Protein AF-A0A7S3PTL3-F1 (afdb_monomer_lite)

pLDDT: mean 74.77, std 21.53, range [25.55, 96.62]

Radius of gyration: 17.25 Å; chains: 1; bounding box: 45×34×38 Å

Foldseek 3Di:
DDPPQDDDDDDDDDDDDWDQDQDPSRDTDTPPPDDVLVVLVVVQVCCVVPVDDDDDDDDPLQDQCVSVQVSCVDPPNVVRHHDPAQDDDDDPVCLVVQVPDDDPPPDDRSSCRSVVRD

Sequence (118 aa):
VDQDIIKFQKAQVGFAKEEIIETMNGCICCNVRGDISKVVERLIERRKESHFTNIIIETTGLADPGPVAETFFASPVADTCTLDGIITVVDAKYFLTHLREKKSEGTVNETFEQIAFA

InterPro domains:
  IPR003495 CobW/HypB/UreG, nucleotide-binding domain [PF02492] (2-118)
  IPR027417 P-loop containing nucleoside triphosphate hydrolase [G3DSA:3.40.50.300] (1-118)
  IPR027417 P-loop containing nucleoside triphosphate hydrolase [SSF52540] (15-101)
  IPR051316 Zinc-regulated GTPase metalloprotein activator [PTHR13748] (1-118)

Organism: NCBI:txid215587

Secondary structure (DSSP, 8-state):
--GGG-----------SS-EEE-TTS-EEE---S-HHHHHHHHHHHTTTS-------PPPTT--HHHHHHHTTSTTGGGT-----------TTTHHHHHT--PPTTPPPHHHHHHHT-

Structure (mmCIF, N/CA/C/O backbone):
data_AF-A0A7S3PTL3-F1
#
_entry.id   AF-A0A7S3PTL3-F1
#
loop_
_atom_site.group_PDB
_atom_site.id
_atom_site.type_symbol
_atom_site.label_atom_id
_atom_site.label_alt_id
_atom_site.label_comp_id
_atom_site.label_asym_id
_atom_site.label_entity_id
_atom_site.label_seq_id
_atom_site.pdbx_PDB_ins_code
_atom_site.Cartn_x
_atom_site.Cartn_y
_atom_site.Cartn_z
_atom_site.occupancy
_atom_site.B_iso_or_equiv
_atom_site.auth_seq_id
_atom_site.auth_comp_id
_atom_site.auth_asym_id
_atom_site.auth_atom_id
_atom_site.pdbx_PDB_model_num
ATOM 1 N N . VAL A 1 1 ? -17.924 5.873 -16.445 1.00 37.19 1 VAL A N 1
ATOM 2 C CA . VAL A 1 1 ? -17.337 6.200 -15.128 1.00 37.19 1 VAL A CA 1
ATOM 3 C C . VAL A 1 1 ? -18.121 7.388 -14.624 1.00 37.19 1 VAL A C 1
ATOM 5 O O . VAL A 1 1 ? -18.075 8.426 -15.274 1.00 37.19 1 VAL A O 1
ATOM 8 N N . ASP A 1 2 ? -18.980 7.162 -13.635 1.00 30.09 2 ASP A N 1
ATOM 9 C CA . ASP A 1 2 ? -20.034 8.105 -13.250 1.00 30.09 2 ASP A CA 1
ATOM 10 C C . ASP A 1 2 ? -19.449 9.392 -12.655 1.00 30.09 2 ASP A C 1
ATOM 12 O O . ASP A 1 2 ? -18.524 9.342 -11.844 1.00 30.09 2 ASP A O 1
ATOM 16 N N . GLN A 1 3 ? -19.959 10.545 -13.093 1.00 29.25 3 GLN A N 1
ATOM 17 C CA . GLN A 1 3 ? -19.419 11.877 -12.775 1.00 29.25 3 GLN A CA 1
ATOM 18 C C . GLN A 1 3 ? -19.937 12.462 -11.447 1.00 29.25 3 GLN A C 1
ATOM 20 O O . GLN A 1 3 ? -19.677 13.624 -11.143 1.00 29.25 3 GLN A O 1
ATOM 25 N N . ASP A 1 4 ? -20.608 11.666 -10.617 1.00 36.62 4 ASP A N 1
ATOM 26 C CA . ASP A 1 4 ? -21.253 12.142 -9.385 1.00 36.62 4 ASP A CA 1
ATOM 27 C C . ASP A 1 4 ? -20.329 12.215 -8.149 1.00 36.62 4 ASP A C 1
ATOM 29 O O . ASP A 1 4 ? -20.768 12.597 -7.066 1.00 36.62 4 ASP A O 1
ATOM 33 N N . ILE A 1 5 ? -19.037 11.892 -8.282 1.00 38.09 5 ILE A N 1
ATOM 34 C CA . ILE A 1 5 ? -18.147 11.659 -7.127 1.00 38.09 5 ILE A CA 1
ATOM 35 C C . ILE A 1 5 ? -17.587 12.944 -6.479 1.00 38.09 5 ILE A C 1
ATOM 37 O O . ILE A 1 5 ? -17.095 12.884 -5.355 1.00 38.09 5 ILE A O 1
ATOM 41 N N . ILE A 1 6 ? -17.652 14.129 -7.101 1.00 30.86 6 ILE A N 1
ATOM 42 C CA . ILE A 1 6 ? -16.970 15.315 -6.537 1.00 30.86 6 ILE A CA 1
ATOM 43 C C . ILE A 1 6 ? -17.825 16.585 -6.650 1.00 30.86 6 ILE A C 1
ATOM 45 O O . ILE A 1 6 ? -17.824 17.260 -7.678 1.00 30.86 6 ILE A O 1
ATOM 49 N N . LYS A 1 7 ? -18.505 16.974 -5.560 1.00 25.55 7 LYS A N 1
ATOM 50 C CA . LYS A 1 7 ? -19.077 18.324 -5.390 1.00 25.55 7 LYS A CA 1
ATOM 51 C C . LYS A 1 7 ? -18.223 19.140 -4.417 1.00 25.55 7 LYS A C 1
ATOM 53 O O . LYS A 1 7 ? -18.089 18.794 -3.254 1.00 25.55 7 LYS A O 1
ATOM 58 N N . PHE A 1 8 ? -17.658 20.243 -4.907 1.00 32.06 8 PHE A N 1
ATOM 59 C CA . PHE A 1 8 ? -16.857 21.196 -4.134 1.00 32.06 8 PHE A CA 1
ATOM 60 C C . PHE A 1 8 ? -17.732 22.208 -3.384 1.00 32.06 8 PHE A C 1
ATOM 62 O O . PHE A 1 8 ? -18.494 22.940 -4.010 1.00 32.06 8 PHE A O 1
ATOM 69 N N . GLN A 1 9 ? -17.515 22.350 -2.077 1.00 26.05 9 GLN A N 1
ATOM 70 C CA . GLN A 1 9 ? -17.622 23.618 -1.335 1.00 26.05 9 GLN A CA 1
ATOM 71 C C . GLN A 1 9 ? -16.724 23.556 -0.088 1.00 26.05 9 GLN A C 1
ATOM 73 O O . GLN A 1 9 ? -16.102 22.529 0.100 1.00 26.05 9 GLN A O 1
ATOM 78 N N . LYS A 1 10 ? -16.518 24.668 0.643 1.00 32.81 10 LYS A N 1
ATOM 79 C CA . LYS A 1 10 ? -15.416 24.928 1.609 1.00 32.81 10 LYS A CA 1
ATOM 80 C C . LYS A 1 10 ? -15.712 24.516 3.064 1.00 32.81 10 LYS A C 1
ATOM 82 O O . LYS A 1 10 ? -16.799 24.795 3.553 1.00 32.81 10 LYS A O 1
ATOM 87 N N . ALA A 1 11 ? -14.678 24.075 3.794 1.00 33.25 11 ALA A N 1
ATOM 88 C CA . ALA A 1 11 ? -14.645 24.041 5.258 1.00 33.25 11 ALA A CA 1
ATOM 89 C C . ALA A 1 11 ? -13.224 24.346 5.771 1.00 33.25 11 ALA A C 1
ATOM 91 O O . ALA A 1 11 ? -12.246 23.769 5.302 1.00 33.25 11 ALA A O 1
ATOM 92 N N . GLN A 1 12 ? -13.132 25.292 6.711 1.00 38.31 12 GLN A N 1
ATOM 93 C CA . GLN A 1 12 ? -11.962 25.587 7.54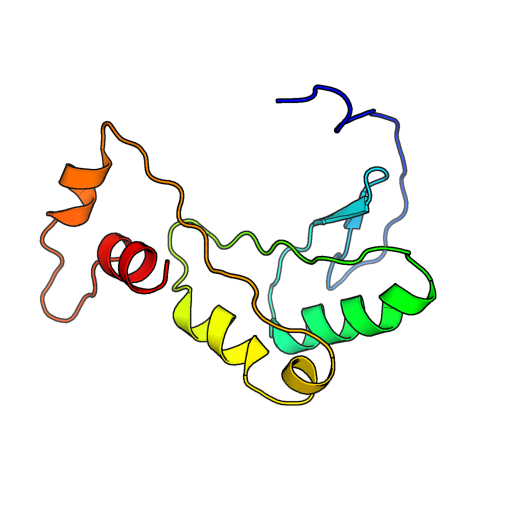5 1.00 38.31 12 GLN A CA 1
ATOM 94 C C . GLN A 1 12 ? -12.219 25.019 8.940 1.00 38.31 12 GLN A C 1
ATOM 96 O O . GLN A 1 12 ? -13.215 25.425 9.525 1.00 38.31 12 GLN A O 1
ATOM 101 N N . VAL A 1 13 ? -11.298 24.227 9.495 1.00 36.94 13 VAL A N 1
ATOM 102 C CA . VAL A 1 13 ? -10.974 24.141 10.936 1.00 36.94 13 VAL A CA 1
ATOM 103 C C . VAL A 1 13 ? -9.561 23.547 11.034 1.00 36.94 13 VAL A C 1
ATOM 105 O O . VAL A 1 13 ? -9.250 22.612 10.305 1.00 36.94 13 VAL A O 1
ATOM 108 N N . GLY A 1 14 ? -8.699 24.095 11.893 1.00 36.06 14 GLY A N 1
ATOM 109 C CA . GLY A 1 14 ? -7.358 23.560 12.158 1.00 36.06 14 GLY A CA 1
ATOM 110 C C . GLY A 1 14 ? -7.214 23.034 13.583 1.00 36.06 14 GLY A C 1
ATOM 111 O O . GLY A 1 14 ? -7.946 23.499 14.443 1.00 36.06 14 GLY A O 1
ATOM 112 N N . PHE A 1 15 ? -6.258 22.122 13.806 1.00 32.88 15 PHE A N 1
ATOM 113 C CA . PHE A 1 15 ? -5.412 21.950 15.004 1.00 32.88 15 PHE A CA 1
ATOM 114 C C . PHE A 1 15 ? -4.253 20.991 14.651 1.00 32.88 15 PHE A C 1
ATOM 116 O O . PHE A 1 15 ? -4.443 19.991 13.967 1.00 32.88 15 PHE A O 1
ATOM 123 N N . ALA A 1 16 ? -3.035 21.322 15.088 1.00 39.88 16 ALA A N 1
ATOM 124 C CA . ALA A 1 16 ? -1.783 20.725 14.625 1.00 39.88 16 ALA A CA 1
ATOM 125 C C . ALA A 1 16 ? -1.294 19.534 15.479 1.00 39.88 16 ALA A C 1
ATOM 127 O O . ALA A 1 16 ? -1.096 19.696 16.682 1.00 39.88 16 ALA A O 1
ATOM 128 N N . LYS A 1 17 ? -1.004 18.390 14.831 1.00 39.31 17 LYS A N 1
ATOM 129 C CA . LYS A 1 17 ? 0.305 17.675 14.832 1.00 39.31 17 LYS A CA 1
ATOM 130 C C . LYS A 1 17 ? 0.291 16.382 14.000 1.00 39.31 17 LYS A C 1
ATOM 132 O O . LYS A 1 17 ? 1.348 15.962 13.550 1.00 39.31 17 LYS A O 1
ATOM 137 N N . GLU A 1 18 ? -0.882 15.822 13.729 1.00 51.72 18 GLU A N 1
ATOM 138 C CA . GLU A 1 18 ? -1.117 14.739 12.766 1.00 51.72 18 GLU A CA 1
ATOM 139 C C . GLU A 1 18 ? -2.433 15.080 12.057 1.00 51.72 18 GLU A C 1
ATOM 141 O O . GLU A 1 18 ? -3.520 14.798 12.556 1.00 51.72 18 GLU A O 1
ATOM 146 N N . GLU A 1 19 ? -2.339 15.842 10.966 1.00 48.94 19 GLU A N 1
ATOM 147 C CA . GLU A 1 19 ? -3.496 16.385 10.250 1.00 48.94 19 GLU A CA 1
ATOM 148 C C . GLU A 1 19 ? -4.251 15.255 9.541 1.00 48.94 19 GLU A C 1
ATOM 150 O O . GLU A 1 19 ? -3.919 14.871 8.425 1.00 48.94 19 GLU A O 1
ATOM 155 N N . ILE A 1 20 ? -5.269 14.704 10.200 1.00 51.66 20 ILE A N 1
ATOM 156 C CA . ILE A 1 20 ? -6.370 14.010 9.533 1.00 51.66 20 ILE A CA 1
ATOM 157 C C . ILE A 1 20 ? -7.334 15.102 9.069 1.00 51.66 20 ILE A C 1
ATOM 159 O O . ILE A 1 20 ? -8.163 15.585 9.841 1.00 51.66 20 ILE A O 1
ATOM 163 N N . ILE A 1 21 ? -7.182 15.540 7.819 1.00 54.69 21 ILE A N 1
ATOM 164 C CA . ILE A 1 21 ? -8.080 16.529 7.224 1.00 54.69 21 ILE A CA 1
ATOM 165 C C . ILE A 1 21 ? -9.246 15.767 6.615 1.00 54.69 21 ILE A C 1
ATOM 167 O O . ILE A 1 21 ? -9.114 15.121 5.575 1.00 54.69 21 ILE A O 1
ATOM 171 N N . GLU A 1 22 ? -10.393 15.844 7.279 1.00 53.84 22 GLU A N 1
ATOM 172 C CA . GLU A 1 22 ? -11.651 15.401 6.701 1.00 53.84 22 GLU A CA 1
ATOM 173 C C . GLU A 1 22 ? -12.106 16.439 5.678 1.00 53.84 22 GLU A C 1
ATOM 175 O O . GLU A 1 22 ? -12.416 17.589 5.996 1.00 53.84 22 GLU A O 1
ATOM 180 N N . THR A 1 23 ? -12.087 16.041 4.415 1.00 52.50 23 THR A N 1
ATOM 181 C CA . THR A 1 23 ? -12.651 16.847 3.338 1.00 52.50 23 THR A CA 1
ATOM 182 C C . THR A 1 23 ? -14.154 16.582 3.267 1.00 52.50 23 THR A C 1
ATOM 184 O O . THR A 1 23 ? -14.613 15.487 3.586 1.00 52.50 23 THR A O 1
ATOM 187 N N . MET A 1 24 ? -14.951 17.553 2.812 1.00 45.03 24 MET A N 1
ATOM 188 C CA . MET A 1 24 ? -16.422 17.415 2.742 1.00 45.03 24 MET A CA 1
ATOM 189 C C . MET A 1 24 ? -16.924 16.299 1.809 1.00 45.03 24 MET A C 1
ATOM 191 O O . MET A 1 24 ? -18.127 16.078 1.722 1.00 45.03 24 MET A O 1
ATOM 195 N N . ASN A 1 25 ? -16.018 15.580 1.144 1.00 45.44 25 ASN A N 1
ATOM 196 C CA . ASN A 1 25 ? -16.326 14.473 0.245 1.00 45.44 25 ASN A CA 1
ATOM 197 C C . ASN A 1 25 ? -16.112 13.101 0.908 1.00 45.44 25 ASN A C 1
ATOM 199 O O . ASN A 1 25 ? -16.093 12.089 0.217 1.00 45.44 25 ASN A O 1
ATOM 203 N N . GLY A 1 26 ? -15.893 13.055 2.227 1.00 49.59 26 GLY A N 1
ATOM 204 C CA . GLY A 1 26 ? -15.620 11.811 2.952 1.00 49.59 26 GLY A CA 1
ATOM 205 C C . GLY A 1 26 ? -14.199 11.271 2.763 1.00 49.59 26 GLY A C 1
ATOM 206 O O . GLY A 1 26 ? -13.875 10.218 3.303 1.00 49.59 26 GLY A O 1
ATOM 207 N N . CYS A 1 27 ? -13.330 11.985 2.036 1.00 49.88 27 CYS A N 1
ATOM 208 C CA . CYS A 1 27 ? -11.918 11.635 1.933 1.00 49.88 27 CYS A CA 1
ATOM 209 C C . CYS A 1 27 ? -11.146 12.221 3.114 1.00 49.88 27 CYS A C 1
ATOM 211 O O . CYS A 1 27 ? -11.257 13.417 3.412 1.00 49.88 27 CYS A O 1
ATOM 213 N N . ILE A 1 28 ? -10.321 11.383 3.733 1.00 60.81 28 ILE A N 1
ATOM 214 C CA . ILE A 1 28 ? -9.358 11.787 4.748 1.00 60.81 28 ILE A CA 1
ATOM 215 C C . ILE A 1 28 ? -7.982 11.822 4.096 1.00 60.81 28 ILE A C 1
ATOM 217 O O . ILE A 1 28 ? -7.441 10.787 3.718 1.00 60.81 28 ILE A O 1
ATOM 221 N N . CYS A 1 29 ? -7.421 13.022 3.963 1.00 53.78 29 CYS A N 1
ATOM 222 C CA . CYS A 1 29 ? -6.033 13.188 3.557 1.00 53.78 29 CYS A CA 1
ATOM 223 C C . CYS A 1 29 ? -5.209 13.411 4.822 1.00 53.78 29 CYS A C 1
ATOM 225 O O . CYS A 1 29 ? -5.440 14.380 5.550 1.00 53.78 29 CYS A O 1
ATOM 227 N N . CYS A 1 30 ? -4.286 12.496 5.106 1.00 54.09 30 CYS A N 1
ATOM 228 C CA . CYS A 1 30 ? -3.321 12.671 6.178 1.00 54.09 30 CYS A CA 1
ATOM 229 C C . CYS A 1 30 ? -1.909 12.448 5.650 1.00 54.09 30 CYS A C 1
ATOM 231 O O . CYS A 1 30 ? -1.638 11.494 4.926 1.00 54.09 30 CYS A O 1
ATOM 233 N N . ASN A 1 31 ? -0.996 13.351 6.006 1.00 54.12 31 ASN A N 1
ATOM 234 C CA . ASN A 1 31 ? 0.421 13.103 5.800 1.00 54.12 31 ASN A CA 1
ATOM 235 C C . ASN A 1 31 ? 0.869 12.164 6.920 1.00 54.12 31 ASN A C 1
ATOM 237 O O . ASN A 1 31 ? 1.094 12.606 8.051 1.00 54.12 31 ASN A O 1
ATOM 241 N N . VAL A 1 32 ? 0.917 10.865 6.627 1.00 54.97 32 VAL A N 1
ATOM 242 C CA . VAL A 1 32 ? 1.311 9.841 7.598 1.00 54.97 32 VAL A CA 1
ATOM 243 C C . VAL A 1 32 ? 2.815 9.959 7.854 1.00 54.97 32 VAL A C 1
ATOM 245 O O . VAL A 1 32 ? 3.639 9.261 7.276 1.00 54.97 32 VAL A O 1
ATOM 248 N N . ARG A 1 33 ? 3.195 10.878 8.744 1.00 51.75 33 ARG A N 1
ATOM 249 C CA . ARG A 1 33 ? 4.488 10.850 9.435 1.00 51.75 33 ARG A CA 1
ATOM 250 C C . ARG A 1 33 ? 4.318 10.033 10.713 1.00 51.75 33 ARG A C 1
ATOM 252 O O . ARG A 1 33 ? 4.237 10.602 11.797 1.00 51.75 33 ARG A O 1
ATOM 259 N N . GLY A 1 34 ? 4.199 8.714 10.592 1.00 61.16 34 GLY A N 1
ATOM 260 C CA . GLY A 1 34 ? 3.962 7.850 11.748 1.00 61.16 34 GLY A CA 1
ATOM 261 C C . GLY A 1 34 ? 3.595 6.415 11.387 1.00 61.16 34 GLY A C 1
ATOM 262 O O . GLY A 1 34 ? 3.636 6.020 10.229 1.00 61.16 34 GLY A O 1
ATOM 263 N N . ASP A 1 35 ? 3.248 5.648 12.414 1.00 76.50 35 ASP A N 1
ATOM 264 C CA . ASP A 1 35 ? 2.811 4.256 12.315 1.00 76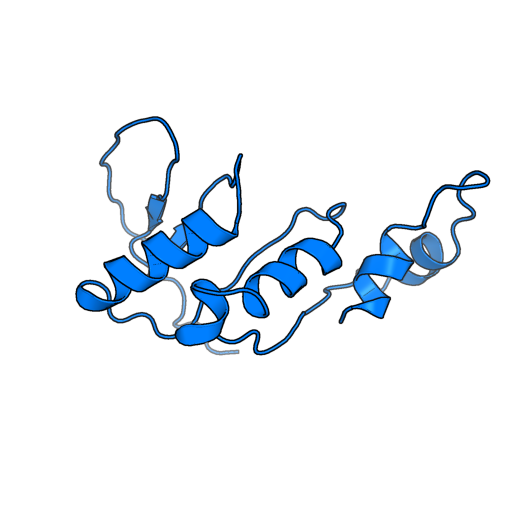.50 35 ASP A CA 1
ATOM 265 C C . ASP A 1 35 ? 1.400 4.186 11.709 1.00 76.50 35 ASP A C 1
ATOM 267 O O . ASP A 1 35 ? 0.436 4.697 12.292 1.00 76.50 35 ASP A O 1
ATOM 271 N N . ILE A 1 36 ? 1.290 3.578 10.527 1.00 80.62 36 ILE A N 1
ATOM 272 C CA . ILE A 1 36 ? 0.033 3.410 9.790 1.00 80.62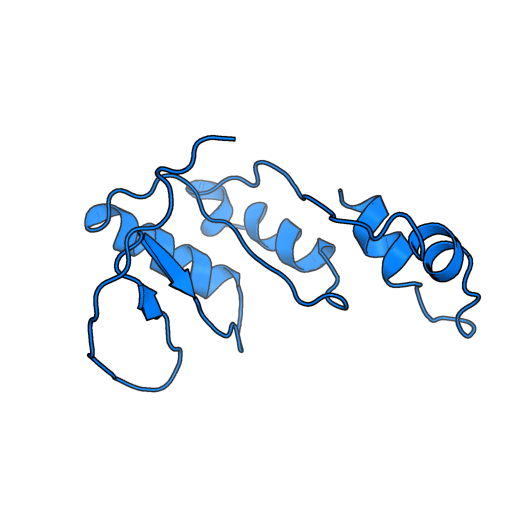 36 ILE A CA 1
ATOM 273 C C . ILE A 1 36 ? -1.026 2.676 10.626 1.00 80.62 36 ILE A C 1
ATOM 275 O O . ILE A 1 36 ? -2.202 3.034 10.548 1.00 80.62 36 ILE A O 1
ATOM 279 N N . SER A 1 37 ? -0.618 1.762 11.514 1.00 84.50 37 SER A N 1
ATOM 280 C CA . SER A 1 37 ? -1.517 1.030 12.417 1.00 84.50 37 SER A CA 1
ATOM 281 C C . SER A 1 37 ? -2.340 1.995 13.266 1.00 84.50 37 SER A C 1
ATOM 283 O O . SER A 1 37 ? -3.566 1.933 13.288 1.00 84.50 37 SER A O 1
ATOM 285 N N . LYS A 1 38 ? -1.683 3.000 13.858 1.00 83.50 38 LYS A N 1
ATOM 286 C CA . LYS A 1 38 ? -2.339 4.017 14.699 1.00 83.50 38 LYS A CA 1
ATOM 287 C C . LYS A 1 38 ? -3.283 4.914 13.911 1.00 83.50 38 LYS A C 1
ATOM 289 O O . LYS A 1 38 ? -4.257 5.436 14.450 1.00 83.50 38 LYS A O 1
ATOM 294 N N . VAL A 1 39 ? -2.975 5.177 12.642 1.00 81.88 39 VAL A N 1
ATOM 295 C CA . VAL A 1 39 ? -3.869 5.948 11.771 1.00 81.88 39 VAL A CA 1
ATOM 296 C C . VAL A 1 39 ? -5.127 5.138 11.490 1.00 81.88 39 VAL A C 1
ATOM 298 O O . VAL A 1 39 ? -6.225 5.651 11.697 1.00 81.88 39 VAL A O 1
ATOM 301 N N . VAL A 1 40 ? -4.973 3.876 11.091 1.00 85.00 40 VAL A N 1
ATOM 302 C CA . VAL A 1 40 ? -6.091 2.974 10.797 1.00 85.00 40 VAL A CA 1
ATOM 303 C C . VAL A 1 40 ? -6.961 2.749 12.038 1.00 85.00 40 VAL A C 1
ATOM 305 O O . VAL A 1 40 ? -8.177 2.891 11.946 1.00 85.00 40 VAL A O 1
ATOM 308 N N . GLU A 1 41 ? -6.367 2.521 13.211 1.00 86.19 41 GLU A N 1
ATOM 309 C CA . GLU A 1 41 ? -7.087 2.415 14.490 1.00 86.19 41 GLU A CA 1
ATOM 310 C C . GLU A 1 41 ? -7.958 3.646 14.771 1.00 86.19 41 GLU A C 1
ATOM 312 O O . GLU A 1 41 ? -9.155 3.521 15.033 1.00 86.19 41 GLU A O 1
ATOM 317 N N . ARG A 1 42 ? -7.401 4.855 14.627 1.00 83.00 42 ARG A N 1
ATOM 318 C CA . ARG A 1 42 ? -8.160 6.102 14.821 1.00 83.00 42 ARG A CA 1
ATOM 319 C C . ARG A 1 42 ? -9.280 6.274 13.803 1.00 83.00 42 ARG A C 1
ATOM 321 O O . ARG A 1 42 ? -10.339 6.800 14.141 1.00 83.00 42 ARG A O 1
ATOM 328 N N . LEU A 1 43 ? -9.075 5.844 12.558 1.00 82.38 43 LEU A N 1
ATOM 329 C CA . LEU A 1 43 ? -10.138 5.836 11.555 1.00 82.38 43 LEU A CA 1
ATOM 330 C C . LEU A 1 43 ? -11.263 4.880 11.977 1.00 82.38 43 LEU A C 1
ATOM 332 O O . LEU A 1 43 ? -12.430 5.270 11.963 1.00 82.38 43 LEU A O 1
ATOM 336 N N . ILE A 1 44 ? -10.924 3.669 12.421 1.00 83.94 44 ILE A N 1
ATOM 337 C CA . ILE A 1 44 ? -11.890 2.667 12.893 1.00 83.94 44 ILE A CA 1
ATOM 338 C C . ILE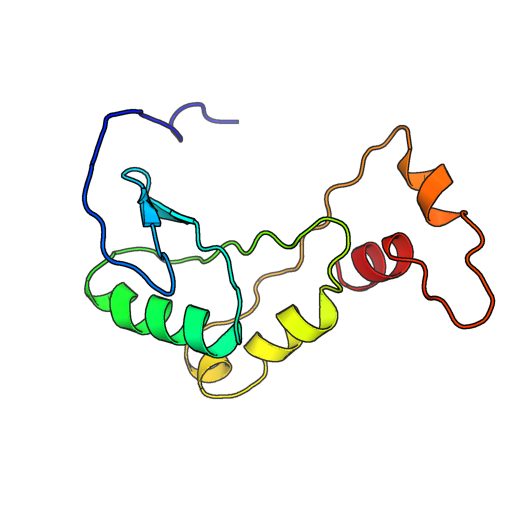 A 1 44 ? -12.699 3.188 14.087 1.00 83.94 44 ILE A C 1
ATOM 340 O O . ILE A 1 44 ? -13.916 3.005 14.123 1.00 83.94 44 ILE A O 1
ATOM 344 N N . GLU A 1 45 ? -12.068 3.880 15.037 1.00 84.06 45 GLU A N 1
ATOM 345 C CA . GLU A 1 45 ? -12.772 4.515 16.158 1.00 84.06 45 GLU A CA 1
ATOM 346 C C . GLU A 1 45 ? -13.789 5.557 15.675 1.00 84.06 45 GLU A C 1
ATOM 348 O O . GLU A 1 45 ? -14.945 5.548 16.112 1.00 84.06 45 GLU A O 1
ATOM 353 N N . ARG A 1 46 ? -13.386 6.402 14.717 1.00 78.38 46 ARG A N 1
ATOM 354 C CA . ARG A 1 46 ? -14.241 7.442 14.127 1.00 78.38 46 ARG A CA 1
ATOM 355 C C . ARG A 1 46 ? -15.364 6.889 13.260 1.00 78.38 46 ARG A C 1
ATOM 357 O O . ARG A 1 46 ? -16.381 7.560 13.128 1.00 78.38 46 ARG A O 1
ATOM 364 N N . ARG A 1 47 ? -15.253 5.660 12.744 1.00 77.62 47 ARG A N 1
ATOM 365 C CA . ARG A 1 47 ? -16.310 4.991 11.958 1.00 77.62 47 ARG A CA 1
ATOM 366 C C . ARG A 1 47 ? -17.666 4.937 12.680 1.00 77.62 47 ARG A C 1
ATOM 368 O O . ARG A 1 47 ? -18.712 4.827 12.047 1.00 77.62 47 ARG A O 1
ATOM 375 N N . LYS A 1 48 ? -17.673 5.005 14.017 1.00 74.00 48 LYS A N 1
ATOM 376 C CA . LYS A 1 48 ? -18.909 5.093 14.816 1.00 74.00 48 LYS A CA 1
ATOM 377 C C . LYS A 1 48 ? -19.679 6.399 14.580 1.00 74.00 48 LYS A C 1
ATOM 379 O O . LYS A 1 48 ? -20.893 6.421 14.751 1.00 74.00 48 LYS A O 1
ATOM 384 N N . GLU A 1 49 ? -18.973 7.458 14.201 1.00 74.44 49 GLU A N 1
ATOM 385 C CA . GLU A 1 49 ? -19.493 8.807 13.966 1.00 74.44 49 GLU A CA 1
ATOM 386 C C . GLU A 1 49 ? -19.583 9.126 12.466 1.00 74.44 49 GLU A C 1
ATOM 388 O O . GLU A 1 49 ? -20.500 9.823 12.036 1.00 74.44 49 GLU A O 1
ATOM 393 N N . SER A 1 50 ? -18.658 8.593 11.661 1.00 64.19 50 SER A N 1
ATOM 394 C CA . SER A 1 50 ? -18.600 8.767 10.210 1.00 64.19 50 SER A CA 1
ATOM 395 C C . SER A 1 50 ? -18.921 7.457 9.477 1.00 64.19 50 SER A C 1
ATOM 397 O O . SER A 1 50 ? -18.255 6.441 9.636 1.00 64.19 50 SER A O 1
ATOM 399 N N . HIS A 1 51 ? -19.958 7.465 8.634 1.00 73.12 51 HIS A N 1
ATOM 400 C CA . HIS A 1 51 ? -20.498 6.275 7.953 1.00 73.12 51 HIS A CA 1
ATOM 401 C C . HIS A 1 51 ? -19.642 5.739 6.784 1.00 73.12 51 HIS A C 1
ATOM 403 O O . HIS A 1 51 ? -20.188 5.270 5.784 1.00 73.12 51 HIS A O 1
ATOM 409 N N . PHE A 1 52 ? -18.311 5.794 6.864 1.00 77.75 52 PHE A N 1
ATOM 410 C CA . PHE A 1 52 ? -17.463 5.210 5.824 1.00 77.75 52 PHE A CA 1
ATOM 411 C C . PHE A 1 52 ? -17.300 3.694 6.021 1.00 77.75 52 PHE A C 1
ATOM 413 O O . PHE A 1 52 ? -17.344 3.158 7.134 1.00 77.75 52 PHE A O 1
ATOM 420 N N . THR A 1 53 ? -17.136 2.977 4.912 1.00 82.50 53 THR A N 1
ATOM 421 C CA . THR A 1 53 ? -16.993 1.512 4.909 1.00 82.50 53 THR A CA 1
ATOM 422 C C . THR A 1 53 ? -15.597 1.058 4.522 1.00 82.50 53 THR A C 1
ATOM 424 O O . THR A 1 53 ? -15.177 -0.005 4.963 1.00 82.50 53 THR A O 1
ATOM 427 N N . ASN A 1 54 ? -14.890 1.867 3.731 1.00 85.25 54 ASN A N 1
ATOM 428 C CA . ASN A 1 54 ? -13.635 1.506 3.085 1.00 85.25 54 ASN A CA 1
ATOM 429 C C . ASN A 1 54 ? -12.582 2.584 3.346 1.00 85.25 54 ASN A C 1
ATOM 431 O O . ASN A 1 54 ? -12.913 3.764 3.472 1.00 85.25 54 ASN A O 1
ATOM 435 N N . ILE A 1 55 ? -11.318 2.169 3.380 1.00 84.81 55 ILE A N 1
ATOM 436 C CA . ILE A 1 55 ? -10.156 3.050 3.493 1.00 84.81 55 ILE A CA 1
ATOM 437 C C . ILE A 1 55 ? -9.320 2.845 2.230 1.00 84.81 55 ILE A C 1
ATOM 439 O O . ILE A 1 55 ? -9.006 1.711 1.883 1.00 84.81 55 ILE A O 1
ATOM 443 N N . ILE A 1 56 ? -8.970 3.935 1.546 1.00 87.12 56 ILE A N 1
ATOM 444 C CA . ILE A 1 56 ? -8.004 3.915 0.443 1.00 87.12 56 ILE A CA 1
ATOM 445 C C . ILE A 1 56 ? -6.722 4.554 0.959 1.00 87.12 56 ILE A C 1
ATOM 447 O O . ILE A 1 56 ? -6.743 5.696 1.418 1.00 87.12 56 ILE A O 1
ATOM 451 N N . ILE A 1 57 ? -5.621 3.809 0.890 1.00 84.56 57 ILE A N 1
ATOM 452 C CA . ILE A 1 57 ? -4.292 4.295 1.257 1.00 84.56 57 ILE A CA 1
ATOM 453 C C . ILE A 1 57 ? -3.521 4.556 -0.029 1.00 84.56 57 ILE A C 1
ATOM 455 O O . ILE A 1 57 ? -3.223 3.634 -0.782 1.00 84.56 57 ILE A O 1
ATOM 459 N N . GLU A 1 58 ? -3.193 5.822 -0.265 1.00 85.50 58 GLU A N 1
ATOM 460 C CA . GLU A 1 58 ? -2.244 6.213 -1.300 1.00 85.50 58 GLU A CA 1
ATOM 461 C C . GLU A 1 58 ? -0.841 6.229 -0.691 1.00 85.50 58 GLU A C 1
ATOM 463 O O . GLU A 1 58 ? -0.557 6.984 0.243 1.00 85.50 58 GLU A O 1
ATOM 468 N N . THR A 1 59 ? 0.042 5.379 -1.205 1.00 79.81 59 THR A N 1
ATOM 469 C CA . THR A 1 59 ? 1.459 5.404 -0.848 1.00 79.81 59 THR A CA 1
ATOM 470 C C . THR A 1 59 ? 2.216 6.339 -1.788 1.00 79.81 59 THR A C 1
ATOM 472 O O . THR A 1 59 ? 1.769 6.644 -2.893 1.00 79.81 59 THR A O 1
ATOM 475 N N . THR A 1 60 ? 3.397 6.810 -1.380 1.00 77.62 60 THR A N 1
ATOM 476 C CA . THR A 1 60 ? 4.258 7.540 -2.321 1.00 77.62 60 THR A CA 1
ATOM 477 C C . THR A 1 60 ? 4.718 6.594 -3.433 1.00 77.62 60 THR A C 1
ATOM 479 O O . THR A 1 60 ? 4.842 5.389 -3.218 1.00 77.62 60 THR A O 1
ATOM 482 N N . GLY A 1 61 ? 5.046 7.132 -4.611 1.00 72.31 61 GLY A N 1
ATOM 483 C CA . GLY A 1 61 ? 5.531 6.334 -5.748 1.00 72.31 61 GLY A CA 1
ATOM 484 C C . GLY A 1 61 ? 6.880 5.628 -5.532 1.00 72.31 61 GLY A C 1
ATOM 485 O O . GLY A 1 61 ? 7.376 5.002 -6.460 1.00 72.31 61 GLY A O 1
ATOM 486 N N . LEU A 1 62 ? 7.475 5.734 -4.339 1.00 76.50 62 LEU A N 1
ATOM 487 C CA . LEU A 1 62 ? 8.714 5.063 -3.928 1.00 76.50 62 LEU A CA 1
ATOM 488 C C . LEU A 1 62 ? 8.537 4.217 -2.658 1.00 76.50 62 LEU A C 1
ATOM 490 O O . LEU A 1 62 ? 9.509 3.669 -2.151 1.00 76.50 62 LEU A O 1
ATOM 494 N N . ALA A 1 63 ? 7.334 4.171 -2.088 1.00 79.75 63 ALA A N 1
ATOM 495 C CA . ALA A 1 63 ? 7.082 3.384 -0.894 1.00 79.75 63 ALA A CA 1
ATOM 496 C C . ALA A 1 63 ? 6.963 1.898 -1.247 1.00 79.75 63 ALA A C 1
ATOM 498 O O . ALA A 1 63 ? 6.341 1.544 -2.251 1.00 79.75 63 ALA A O 1
ATOM 499 N N . ASP A 1 64 ? 7.515 1.057 -0.377 1.00 84.94 64 ASP A N 1
ATOM 500 C CA . ASP A 1 64 ? 7.298 -0.385 -0.396 1.00 84.94 64 ASP A CA 1
ATOM 501 C C . ASP A 1 64 ? 5.882 -0.691 0.143 1.00 84.94 64 ASP A C 1
ATOM 503 O O . ASP A 1 64 ? 5.568 -0.320 1.284 1.00 84.94 64 ASP A O 1
ATOM 507 N N . PRO A 1 65 ? 4.996 -1.323 -0.652 1.00 87.38 65 PRO A N 1
ATOM 508 C CA . PRO A 1 65 ? 3.658 -1.704 -0.204 1.00 87.38 65 PRO A CA 1
ATOM 509 C C . PRO A 1 65 ? 3.662 -2.840 0.832 1.00 87.38 65 PRO A C 1
ATOM 511 O O . PRO A 1 65 ? 2.679 -2.975 1.562 1.00 87.38 65 PRO A O 1
ATOM 514 N N . GLY A 1 66 ? 4.737 -3.631 0.940 1.00 89.56 66 GLY A N 1
ATOM 515 C CA . GLY A 1 66 ? 4.834 -4.778 1.849 1.00 89.56 66 GLY A CA 1
ATOM 516 C C . GLY A 1 66 ? 4.576 -4.414 3.319 1.00 89.56 66 GLY A C 1
ATOM 517 O O . GLY A 1 66 ? 3.602 -4.902 3.894 1.00 89.56 66 GLY A O 1
ATOM 518 N N . PRO A 1 67 ? 5.356 -3.500 3.929 1.00 88.38 67 PRO A N 1
ATOM 519 C CA . PRO A 1 67 ? 5.141 -3.062 5.312 1.00 88.38 67 PRO A CA 1
ATOM 520 C C . PRO A 1 67 ? 3.761 -2.435 5.567 1.00 88.38 67 PRO A C 1
ATOM 522 O O . PRO A 1 67 ? 3.202 -2.541 6.661 1.00 88.38 67 PRO A O 1
ATOM 525 N N . VAL A 1 68 ? 3.178 -1.783 4.555 1.00 88.69 68 VAL A N 1
ATOM 526 C CA . VAL A 1 68 ? 1.811 -1.248 4.647 1.00 88.69 68 VAL A CA 1
ATOM 527 C C . VAL A 1 68 ? 0.801 -2.393 4.709 1.00 88.69 68 VAL A C 1
ATOM 529 O O . VAL A 1 68 ? -0.105 -2.362 5.539 1.00 88.69 68 VAL A O 1
ATOM 532 N N . ALA A 1 69 ? 0.974 -3.424 3.882 1.00 91.50 69 ALA A N 1
ATOM 533 C CA . ALA A 1 69 ? 0.120 -4.606 3.870 1.00 91.50 69 ALA A CA 1
ATOM 534 C C . ALA A 1 69 ? 0.187 -5.382 5.194 1.00 91.50 69 ALA A C 1
ATOM 536 O O . ALA A 1 69 ? -0.851 -5.766 5.731 1.00 91.50 69 ALA A O 1
ATOM 537 N N . GLU A 1 70 ? 1.390 -5.548 5.756 1.00 91.06 70 GLU A N 1
ATOM 538 C CA . GLU A 1 70 ? 1.629 -6.251 7.028 1.00 91.06 70 GLU A CA 1
ATOM 539 C C . GLU A 1 70 ? 0.794 -5.693 8.187 1.00 91.06 70 GLU A C 1
ATOM 541 O O . GLU A 1 70 ? 0.321 -6.451 9.036 1.00 91.06 70 GLU A O 1
ATOM 546 N N . THR A 1 71 ? 0.528 -4.386 8.177 1.00 89.94 71 THR A N 1
ATOM 547 C CA . THR A 1 71 ? -0.305 -3.709 9.183 1.00 89.94 71 THR A CA 1
ATOM 548 C C . THR A 1 71 ? -1.694 -4.336 9.308 1.00 89.94 71 THR A C 1
ATOM 550 O O . THR A 1 71 ? -2.226 -4.456 10.408 1.00 89.94 71 THR A O 1
ATOM 553 N N . PHE A 1 72 ? -2.281 -4.782 8.197 1.00 92.56 72 PHE A N 1
ATOM 554 C CA . PHE A 1 72 ? -3.630 -5.353 8.164 1.00 92.56 72 PHE A CA 1
ATOM 555 C C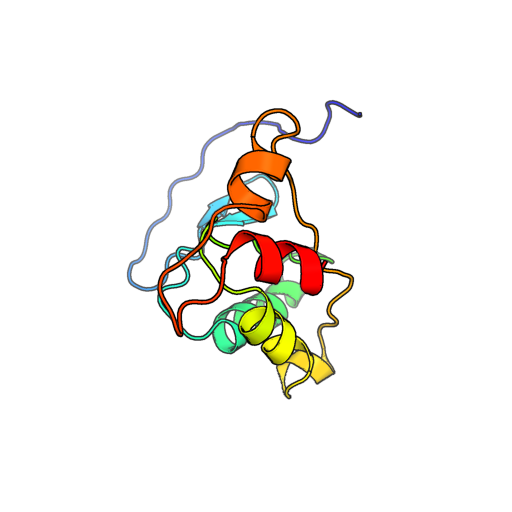 . PHE A 1 72 ? -3.685 -6.826 8.581 1.00 92.56 72 PHE A C 1
ATOM 557 O O . PHE A 1 72 ? -4.774 -7.380 8.719 1.00 92.56 72 PHE A O 1
ATOM 564 N N . PHE A 1 73 ? -2.530 -7.454 8.812 1.00 92.88 73 PHE A N 1
ATOM 565 C CA . PHE A 1 73 ? -2.425 -8.813 9.344 1.00 92.88 73 PHE A CA 1
ATOM 566 C C . PHE A 1 73 ? -2.057 -8.840 10.835 1.00 92.88 73 PHE A C 1
ATOM 568 O O . PHE A 1 73 ? -2.035 -9.913 11.438 1.00 92.88 73 PHE A O 1
ATOM 575 N N . ALA A 1 74 ? -1.797 -7.679 11.443 1.00 90.94 74 ALA A N 1
ATOM 576 C CA . ALA A 1 74 ? -1.473 -7.544 12.857 1.00 90.94 74 ALA A CA 1
ATOM 577 C C . ALA A 1 74 ? -2.661 -6.993 13.667 1.00 90.94 74 ALA A C 1
ATOM 579 O O . ALA A 1 74 ? -3.350 -6.060 13.250 1.00 90.94 74 ALA A O 1
ATOM 580 N N . SER A 1 75 ? -2.894 -7.545 14.861 1.00 90.19 75 SER A N 1
ATOM 581 C CA . SER A 1 75 ? -3.853 -6.971 15.814 1.00 90.19 75 SER A CA 1
ATOM 582 C C . SER A 1 75 ? -3.330 -5.632 16.367 1.00 90.19 75 SER A C 1
ATOM 584 O O . SER A 1 75 ? -2.122 -5.493 16.578 1.00 90.19 75 SER A O 1
ATOM 586 N N . PRO A 1 76 ? -4.216 -4.658 16.648 1.00 90.69 76 PRO A N 1
ATOM 587 C CA . PRO A 1 76 ? -5.681 -4.771 16.640 1.00 90.69 76 PRO A CA 1
ATOM 588 C C . PRO A 1 76 ? -6.333 -4.486 15.277 1.00 90.69 76 PRO A C 1
ATOM 590 O O . PRO A 1 76 ? -7.540 -4.678 15.126 1.00 90.69 76 PRO A O 1
ATOM 593 N N . VAL A 1 77 ? -5.570 -4.033 14.277 1.00 90.88 77 VAL A N 1
ATOM 594 C CA . VAL A 1 77 ? -6.114 -3.666 12.959 1.00 90.88 77 VAL A CA 1
ATOM 595 C C . VAL A 1 77 ? -6.799 -4.863 12.299 1.00 90.88 77 VAL A C 1
ATOM 597 O O . VAL A 1 77 ? -7.954 -4.745 11.887 1.00 90.88 77 VAL A O 1
ATOM 600 N N . ALA A 1 78 ? -6.140 -6.023 12.292 1.00 93.50 78 ALA A N 1
ATOM 601 C CA . ALA A 1 78 ? -6.665 -7.262 11.714 1.00 93.50 78 ALA A CA 1
ATOM 602 C C . ALA A 1 78 ? -8.003 -7.724 12.328 1.00 93.50 78 ALA A C 1
ATOM 604 O O . ALA A 1 78 ? -8.758 -8.457 11.690 1.00 93.50 78 ALA A O 1
ATOM 605 N N . ASP A 1 79 ? -8.331 -7.279 13.546 1.00 93.69 79 ASP A N 1
ATOM 606 C CA . ASP A 1 79 ? -9.551 -7.689 14.247 1.00 93.69 79 ASP A CA 1
ATOM 607 C C . ASP A 1 79 ? -10.800 -6.961 13.711 1.00 93.69 79 ASP A C 1
ATOM 609 O O . ASP A 1 79 ? -11.933 -7.380 13.959 1.00 93.69 79 ASP A O 1
ATOM 613 N N . THR A 1 80 ? -10.618 -5.837 13.007 1.00 90.81 80 THR A N 1
ATOM 614 C CA . THR A 1 80 ? -11.716 -4.926 12.627 1.00 90.81 80 THR A CA 1
ATOM 615 C C . THR A 1 80 ? -11.606 -4.344 11.217 1.00 90.81 80 THR A C 1
ATOM 617 O O . THR A 1 80 ? -12.573 -3.748 10.727 1.00 90.81 80 THR A O 1
ATOM 620 N N . CYS A 1 81 ? -10.470 -4.526 10.545 1.00 90.31 81 CYS A N 1
ATOM 621 C CA . CYS A 1 81 ? -10.209 -4.057 9.194 1.00 90.31 81 CYS A CA 1
ATOM 622 C C . CYS A 1 81 ? -9.428 -5.113 8.405 1.00 90.31 81 CYS A C 1
ATOM 624 O O . CYS A 1 81 ? -8.494 -5.722 8.916 1.00 90.31 81 CYS A O 1
ATOM 626 N N . THR A 1 82 ? -9.814 -5.322 7.149 1.00 93.56 82 THR A N 1
ATOM 627 C CA . THR A 1 82 ? -9.209 -6.310 6.252 1.00 93.56 82 THR A CA 1
ATOM 628 C C . THR A 1 82 ? -8.629 -5.617 5.028 1.00 93.56 82 THR A C 1
ATOM 630 O O . THR A 1 82 ? -9.268 -4.721 4.474 1.00 93.56 82 THR A O 1
ATOM 633 N N . LEU A 1 83 ? -7.458 -6.061 4.572 1.00 93.81 83 LEU A N 1
ATOM 634 C CA . LEU A 1 83 ? -6.889 -5.631 3.297 1.00 93.81 83 LEU A CA 1
ATOM 635 C C . LEU A 1 83 ? -7.657 -6.292 2.143 1.00 93.81 83 LEU A C 1
ATOM 637 O O . LEU A 1 83 ? -7.593 -7.507 1.984 1.00 93.81 83 LEU A O 1
ATOM 641 N N . ASP A 1 84 ? -8.393 -5.494 1.366 1.00 94.56 84 ASP A N 1
ATOM 642 C CA . ASP A 1 84 ? -9.141 -5.972 0.190 1.00 94.56 84 ASP A CA 1
ATOM 643 C C . ASP A 1 84 ? -8.188 -6.292 -0.974 1.00 94.56 84 ASP A C 1
ATOM 645 O O . ASP A 1 84 ? -8.215 -7.382 -1.543 1.00 94.56 84 ASP A O 1
ATOM 649 N N . GLY A 1 85 ? -7.262 -5.375 -1.258 1.00 92.56 85 GLY A N 1
ATOM 650 C CA . GLY A 1 85 ? -6.246 -5.563 -2.282 1.00 92.56 85 GLY A CA 1
ATOM 651 C C . GLY A 1 85 ? -5.248 -4.415 -2.332 1.00 92.56 85 GLY A C 1
ATOM 652 O O . GLY A 1 85 ? -5.452 -3.355 -1.736 1.00 92.56 85 GLY A O 1
ATOM 653 N N . ILE A 1 86 ? -4.164 -4.644 -3.066 1.00 92.56 86 ILE A N 1
ATOM 654 C CA . ILE A 1 86 ? -3.139 -3.651 -3.381 1.00 92.56 86 ILE A CA 1
ATOM 655 C C . ILE A 1 86 ? -3.279 -3.344 -4.867 1.00 92.56 86 ILE A C 1
ATOM 657 O O . ILE A 1 86 ? -3.341 -4.246 -5.692 1.00 92.56 86 ILE A O 1
ATOM 661 N N . ILE A 1 87 ? -3.393 -2.064 -5.212 1.00 93.12 87 ILE A N 1
ATOM 662 C CA . ILE A 1 87 ? -3.620 -1.636 -6.592 1.00 93.12 87 ILE A CA 1
ATOM 663 C C . ILE A 1 87 ? -2.430 -0.801 -7.040 1.00 93.12 87 ILE A C 1
ATOM 665 O O . ILE A 1 87 ? -2.190 0.279 -6.501 1.00 93.12 87 ILE A O 1
ATOM 669 N N . THR A 1 88 ? -1.742 -1.267 -8.081 1.00 92.06 88 THR A N 1
ATOM 670 C CA . THR A 1 88 ? -0.617 -0.547 -8.685 1.00 92.06 88 THR A CA 1
ATOM 671 C C . THR A 1 88 ? -1.012 0.070 -10.018 1.00 92.06 88 THR A C 1
ATOM 673 O O . THR A 1 88 ? -1.419 -0.614 -10.959 1.00 92.06 88 THR A O 1
ATOM 676 N N . VAL A 1 89 ? -0.870 1.392 -10.111 1.00 91.94 89 VAL A N 1
ATOM 677 C CA . VAL A 1 89 ? -1.108 2.153 -11.342 1.00 91.94 89 VAL A CA 1
ATOM 678 C C . VAL A 1 89 ? 0.219 2.351 -12.063 1.00 91.94 89 VAL A C 1
ATOM 680 O O . VAL A 1 89 ? 1.159 2.906 -11.502 1.00 91.94 89 VAL A O 1
ATOM 683 N N . VAL A 1 90 ? 0.289 1.924 -13.324 1.00 91.69 90 VAL A N 1
ATOM 684 C CA . VAL A 1 90 ? 1.509 2.016 -14.136 1.00 91.69 90 VAL A CA 1
ATOM 685 C C . VAL A 1 90 ? 1.353 2.987 -15.300 1.00 91.69 90 VAL A C 1
ATOM 687 O O . VAL A 1 90 ? 0.329 3.011 -15.983 1.00 91.69 90 VAL A O 1
ATOM 690 N N . ASP A 1 91 ? 2.410 3.749 -15.584 1.00 93.94 91 ASP A N 1
ATOM 691 C CA . ASP A 1 91 ? 2.516 4.499 -16.835 1.00 93.94 91 ASP A CA 1
ATOM 692 C C . ASP A 1 91 ? 2.907 3.544 -17.970 1.00 93.94 91 ASP A C 1
ATOM 694 O O . ASP A 1 91 ? 4.053 3.107 -18.067 1.00 93.94 91 ASP A O 1
ATOM 698 N N . ALA A 1 92 ? 1.966 3.245 -18.867 1.00 95.56 92 ALA A N 1
ATOM 699 C CA . ALA A 1 92 ? 2.173 2.303 -19.967 1.00 95.56 92 ALA A CA 1
ATOM 700 C C . ALA A 1 92 ? 3.356 2.656 -20.894 1.00 95.56 92 ALA A C 1
ATOM 702 O O . ALA A 1 92 ? 3.943 1.759 -21.503 1.00 95.56 92 ALA A O 1
ATOM 703 N N . LYS A 1 93 ? 3.727 3.939 -21.011 1.00 96.62 93 LYS A N 1
ATOM 704 C CA . LYS A 1 93 ? 4.840 4.384 -21.859 1.00 96.62 93 LYS A CA 1
ATOM 705 C C . LYS A 1 93 ? 6.196 4.115 -21.210 1.00 96.62 93 LYS A C 1
ATOM 707 O O . LYS A 1 93 ? 7.143 3.772 -21.916 1.00 96.62 93 LYS A O 1
ATOM 712 N N . TYR A 1 94 ? 6.298 4.285 -19.893 1.00 95.00 94 TYR A N 1
ATOM 713 C CA . TYR A 1 94 ? 7.575 4.224 -19.171 1.00 95.00 94 TYR A CA 1
ATOM 714 C C . TYR A 1 94 ? 7.747 2.971 -18.305 1.00 95.00 94 TYR A C 1
ATOM 716 O O . TYR A 1 94 ? 8.873 2.655 -17.924 1.00 95.00 94 TYR A O 1
ATOM 724 N N . PHE A 1 95 ? 6.679 2.208 -18.063 1.00 94.00 95 PHE A N 1
ATOM 725 C CA . PHE A 1 95 ? 6.669 1.044 -17.175 1.00 94.00 95 PHE A CA 1
ATOM 726 C C . PHE A 1 95 ? 7.784 0.043 -17.480 1.00 94.00 95 PHE A C 1
ATOM 728 O O . PHE A 1 95 ? 8.583 -0.280 -16.607 1.00 94.00 95 PHE A O 1
ATOM 735 N N . LEU A 1 96 ? 7.895 -0.413 -18.732 1.00 95.62 96 LEU A N 1
ATOM 736 C CA . LEU A 1 96 ? 8.915 -1.399 -19.107 1.00 95.62 96 LEU A CA 1
ATOM 737 C C . LEU A 1 96 ? 10.341 -0.859 -18.981 1.00 95.62 96 LEU A C 1
ATOM 739 O O . LEU A 1 96 ? 11.266 -1.642 -18.777 1.00 95.62 96 LEU A O 1
ATOM 743 N N . THR A 1 97 ? 10.527 0.454 -19.116 1.00 96.38 97 THR A N 1
ATOM 744 C CA . THR A 1 97 ? 11.828 1.098 -18.927 1.00 96.38 97 THR A CA 1
ATOM 745 C C . THR A 1 97 ? 12.222 1.055 -17.457 1.00 96.38 97 THR A C 1
ATOM 747 O O . THR A 1 97 ? 13.323 0.604 -17.154 1.00 96.38 97 THR A O 1
ATOM 750 N N . HIS A 1 98 ? 11.318 1.448 -16.554 1.00 93.69 98 HIS A N 1
ATOM 751 C CA . HIS A 1 98 ? 11.572 1.418 -15.111 1.00 93.69 98 HIS A CA 1
ATOM 752 C C . HIS A 1 98 ? 11.715 -0.018 -14.588 1.00 93.69 98 HIS A C 1
ATOM 754 O O . HIS A 1 98 ? 12.662 -0.318 -13.869 1.00 93.69 98 HIS A O 1
ATOM 760 N N . LEU A 1 99 ? 10.869 -0.949 -15.043 1.00 93.00 99 LEU A N 1
ATOM 761 C CA . LEU A 1 99 ? 10.939 -2.364 -14.659 1.00 93.00 99 LEU A CA 1
ATOM 762 C C . LEU A 1 99 ? 12.270 -3.023 -15.061 1.00 93.00 99 LEU A C 1
ATOM 764 O O . LEU A 1 99 ? 12.778 -3.896 -14.366 1.00 93.00 99 LEU A O 1
ATOM 768 N N . ARG A 1 100 ? 12.844 -2.630 -16.204 1.00 94.06 100 ARG A N 1
ATOM 769 C CA . ARG A 1 100 ? 14.112 -3.186 -16.715 1.00 94.06 100 ARG A CA 1
ATOM 770 C C . ARG A 1 100 ? 15.342 -2.409 -16.256 1.00 94.06 100 ARG A C 1
ATOM 772 O O . ARG A 1 100 ? 16.459 -2.787 -16.618 1.00 94.06 100 ARG A O 1
ATOM 779 N N . GLU A 1 101 ? 15.155 -1.326 -15.508 1.00 93.44 101 GLU A N 1
ATOM 780 C CA . GLU A 1 101 ? 16.250 -0.527 -14.981 1.00 93.44 101 GLU A CA 1
ATOM 781 C C . GLU A 1 101 ? 17.121 -1.391 -14.063 1.00 93.44 101 GLU A C 1
ATOM 783 O O . GLU A 1 101 ? 16.648 -1.999 -13.099 1.00 93.44 101 GLU A O 1
ATOM 788 N N . LYS A 1 102 ? 18.418 -1.451 -14.375 1.00 92.62 102 LYS A N 1
ATOM 789 C CA . LYS A 1 102 ? 19.398 -2.114 -13.518 1.00 92.62 102 LYS A CA 1
ATOM 790 C C . LYS A 1 102 ? 19.771 -1.167 -12.389 1.00 92.62 102 LYS A C 1
ATOM 792 O O . LYS A 1 102 ? 20.422 -0.153 -12.632 1.00 92.62 102 LYS A O 1
ATOM 797 N N . LYS A 1 103 ? 19.378 -1.521 -11.171 1.00 90.69 103 LYS A N 1
ATOM 798 C CA . LYS A 1 103 ? 19.828 -0.841 -9.958 1.00 90.69 103 LYS A CA 1
ATOM 799 C C . LYS A 1 103 ? 21.226 -1.322 -9.561 1.00 90.69 103 LYS A C 1
ATOM 801 O O . LYS A 1 103 ? 21.717 -2.334 -10.068 1.00 90.69 103 LYS A O 1
ATOM 806 N N . SER A 1 104 ? 21.880 -0.565 -8.684 1.00 91.75 104 SER A N 1
ATOM 807 C CA . SER A 1 104 ? 23.131 -0.982 -8.050 1.00 91.75 104 SER A CA 1
ATOM 808 C C . SER A 1 104 ? 22.965 -2.312 -7.319 1.00 91.75 104 SER A C 1
ATOM 810 O O . SER A 1 104 ? 21.874 -2.667 -6.876 1.00 91.75 104 SER A O 1
ATOM 812 N N . GLU A 1 105 ? 24.062 -3.051 -7.187 1.00 90.44 105 GLU A N 1
ATOM 813 C CA . GLU A 1 105 ? 24.072 -4.310 -6.449 1.00 90.44 105 GLU A CA 1
ATOM 814 C C . GLU A 1 105 ? 23.568 -4.102 -5.010 1.00 90.44 105 GLU A C 1
ATOM 816 O O . GLU A 1 105 ? 24.001 -3.180 -4.319 1.00 90.44 105 GLU A O 1
ATOM 821 N N . GLY A 1 106 ? 22.611 -4.930 -4.585 1.00 86.06 106 GLY A N 1
ATOM 822 C CA . GLY A 1 106 ? 21.960 -4.822 -3.274 1.00 86.06 106 GLY A CA 1
ATOM 823 C C . GLY A 1 106 ? 20.804 -3.816 -3.191 1.00 86.06 106 GLY A C 1
ATOM 824 O O . GLY A 1 106 ? 20.189 -3.705 -2.135 1.00 86.06 106 GLY A O 1
ATOM 825 N N . THR A 1 107 ? 20.477 -3.104 -4.272 1.00 89.56 107 THR A N 1
ATOM 826 C CA . THR A 1 107 ? 19.312 -2.210 -4.332 1.00 89.56 107 THR A CA 1
ATOM 827 C C . THR A 1 107 ? 18.164 -2.895 -5.064 1.00 89.56 107 THR A C 1
ATOM 829 O O . THR A 1 107 ? 18.318 -3.326 -6.208 1.00 89.56 107 THR A O 1
ATOM 832 N N . VAL A 1 108 ? 17.006 -2.988 -4.413 1.00 86.81 108 VAL A N 1
ATOM 833 C CA . VAL A 1 108 ? 15.789 -3.502 -5.048 1.00 86.81 108 VAL A CA 1
ATOM 834 C C . VAL A 1 108 ? 15.216 -2.426 -5.971 1.00 86.81 108 VAL A C 1
ATOM 836 O O . VAL A 1 108 ? 15.289 -1.237 -5.678 1.00 86.81 108 VAL A O 1
ATOM 839 N N . ASN A 1 109 ? 14.696 -2.836 -7.127 1.00 90.62 109 ASN A N 1
ATOM 840 C CA . ASN A 1 109 ? 13.974 -1.928 -8.009 1.00 90.62 109 ASN A CA 1
ATOM 841 C C . ASN A 1 109 ? 12.550 -1.762 -7.473 1.00 90.62 109 ASN A C 1
ATOM 843 O O . ASN A 1 109 ? 11.791 -2.727 -7.397 1.00 90.62 109 ASN A O 1
ATOM 847 N N . GLU A 1 110 ? 12.187 -0.525 -7.178 1.00 89.94 110 GLU A N 1
ATOM 848 C CA . GLU A 1 110 ? 10.908 -0.127 -6.599 1.00 89.94 110 GLU A CA 1
ATOM 849 C C . GLU A 1 110 ? 9.731 -0.541 -7.502 1.00 89.94 110 GLU A C 1
ATOM 851 O O . GLU A 1 110 ? 8.661 -0.912 -7.026 1.00 89.94 110 GLU A O 1
ATOM 856 N N . THR A 1 111 ? 9.943 -0.572 -8.824 1.00 91.00 111 THR A N 1
ATOM 857 C CA . THR A 1 111 ? 8.939 -1.046 -9.793 1.00 91.00 111 THR A CA 1
ATOM 858 C C . THR A 1 111 ? 8.677 -2.547 -9.647 1.00 91.00 111 THR A C 1
ATOM 860 O O . THR A 1 111 ? 7.551 -2.987 -9.868 1.00 91.00 111 THR A O 1
ATOM 863 N N . PHE A 1 112 ? 9.687 -3.351 -9.286 1.00 91.06 112 PHE A N 1
ATOM 864 C CA . PHE A 1 112 ? 9.472 -4.778 -9.019 1.00 91.06 112 PHE A CA 1
ATOM 865 C C . PHE A 1 112 ? 8.658 -4.976 -7.743 1.00 91.06 112 PHE A C 1
ATOM 867 O O . PHE A 1 112 ? 7.726 -5.772 -7.768 1.00 91.06 112 PHE A O 1
ATOM 874 N N . GLU A 1 113 ? 8.962 -4.243 -6.671 1.00 89.31 113 GLU A N 1
ATOM 875 C CA . GLU A 1 113 ? 8.204 -4.323 -5.413 1.00 89.31 113 GLU A CA 1
ATOM 876 C C . GLU A 1 113 ? 6.741 -3.933 -5.630 1.00 89.31 113 GLU A C 1
ATOM 878 O O . GLU A 1 113 ? 5.841 -4.715 -5.335 1.00 89.31 113 GLU A O 1
ATOM 883 N N . GLN A 1 114 ? 6.484 -2.788 -6.263 1.00 88.88 114 GLN A N 1
ATOM 884 C CA . GLN A 1 114 ? 5.117 -2.319 -6.508 1.00 88.88 114 GLN A CA 1
ATOM 885 C C . GLN A 1 114 ? 4.270 -3.296 -7.334 1.00 88.88 114 GLN A C 1
ATOM 887 O O . GLN A 1 114 ? 3.061 -3.369 -7.136 1.00 88.88 114 GLN A O 1
ATOM 892 N N . ILE A 1 115 ? 4.872 -4.052 -8.255 1.00 91.31 115 ILE A N 1
ATOM 893 C CA . ILE A 1 115 ? 4.149 -5.054 -9.052 1.00 91.31 115 ILE A CA 1
ATOM 894 C C . ILE A 1 115 ? 4.032 -6.391 -8.324 1.00 91.31 115 ILE A C 1
ATOM 896 O O . ILE A 1 115 ? 3.026 -7.070 -8.483 1.00 91.31 115 ILE A O 1
ATOM 900 N N . ALA A 1 116 ? 5.039 -6.789 -7.546 1.00 91.12 116 ALA A N 1
ATOM 901 C CA . ALA A 1 116 ? 5.039 -8.073 -6.849 1.00 91.12 116 ALA A CA 1
ATOM 902 C C . ALA A 1 116 ? 3.960 -8.166 -5.761 1.00 91.12 116 ALA A C 1
ATOM 904 O O . ALA A 1 116 ? 3.493 -9.264 -5.466 1.00 91.12 116 ALA A O 1
ATOM 905 N N . PHE A 1 117 ? 3.584 -7.030 -5.172 1.00 87.06 117 PHE A N 1
AT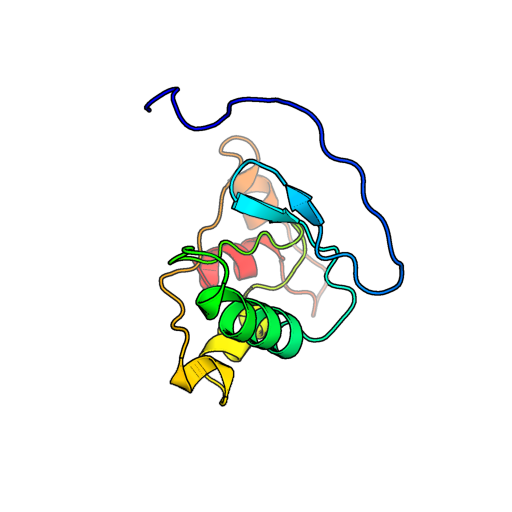OM 906 C CA . PHE A 1 117 ? 2.571 -6.956 -4.121 1.00 87.06 117 PHE A CA 1
ATOM 907 C C . PHE A 1 117 ? 1.161 -6.619 -4.628 1.00 87.06 117 PHE A C 1
ATOM 909 O O . PHE A 1 117 ? 0.242 -6.638 -3.816 1.00 87.06 117 PHE A O 1
ATOM 916 N N . ALA A 1 118 ? 0.982 -6.310 -5.916 1.00 83.25 118 ALA A N 1
ATOM 917 C CA . ALA A 1 118 ? -0.318 -5.976 -6.509 1.00 83.25 118 ALA A CA 1
ATOM 918 C C . ALA A 1 118 ? -1.071 -7.189 -7.075 1.00 83.25 118 ALA A C 1
ATOM 920 O O . ALA A 1 118 ? -0.416 -8.189 -7.450 1.00 83.25 118 ALA A O 1
#